Protein AF-A0A9D0BCY5-F1 (afdb_monomer_lite)

Structure (mmCIF, N/CA/C/O backbone):
data_AF-A0A9D0BCY5-F1
#
_entry.id   AF-A0A9D0BCY5-F1
#
loop_
_atom_site.group_PDB
_atom_site.id
_atom_site.type_symbol
_atom_site.label_atom_id
_atom_site.label_alt_id
_atom_site.label_comp_id
_atom_site.label_asym_id
_atom_site.label_entity_id
_atom_site.label_seq_id
_atom_site.pdbx_PDB_ins_code
_atom_site.Cartn_x
_atom_site.Cartn_y
_atom_site.Cartn_z
_atom_site.occupancy
_atom_site.B_iso_or_equiv
_atom_site.auth_seq_id
_atom_site.auth_comp_id
_atom_site.auth_asym_id
_atom_site.auth_atom_id
_atom_site.pdbx_PDB_model_num
ATOM 1 N N . ARG A 1 1 ? 33.412 2.352 -16.485 1.00 53.62 1 ARG A N 1
ATOM 2 C CA . ARG A 1 1 ? 31.934 2.326 -16.381 1.00 53.62 1 ARG A CA 1
ATOM 3 C C . ARG A 1 1 ? 31.424 1.709 -17.673 1.00 53.62 1 ARG A C 1
ATOM 5 O O . ARG A 1 1 ? 31.597 2.341 -18.705 1.00 53.62 1 ARG A O 1
ATOM 12 N N . GLY A 1 2 ? 30.966 0.457 -17.640 1.00 63.75 2 GLY A N 1
ATOM 13 C CA . GLY A 1 2 ? 30.444 -0.209 -18.836 1.00 63.75 2 GLY A CA 1
ATOM 14 C C . GLY A 1 2 ? 29.184 0.506 -19.318 1.00 63.75 2 GLY A C 1
ATOM 15 O O . GLY A 1 2 ? 28.371 0.925 -18.495 1.00 63.75 2 GLY A O 1
ATOM 16 N N . SER A 1 3 ? 29.053 0.709 -20.624 1.00 72.81 3 SER A N 1
ATOM 17 C CA . SER A 1 3 ? 27.775 1.078 -21.230 1.00 72.81 3 SER A CA 1
ATOM 18 C C . SER A 1 3 ? 27.054 -0.203 -21.638 1.00 72.81 3 SER A C 1
ATOM 20 O O . SER A 1 3 ? 27.690 -1.143 -22.107 1.00 72.81 3 SER A O 1
ATOM 22 N N . VAL A 1 4 ? 25.740 -0.253 -21.440 1.00 82.62 4 VAL A N 1
ATOM 23 C CA . VAL A 1 4 ? 24.881 -1.357 -21.885 1.00 82.62 4 VAL A CA 1
ATOM 24 C C . VAL A 1 4 ? 23.840 -0.789 -22.837 1.00 82.62 4 VAL A C 1
ATOM 26 O O . VAL A 1 4 ? 23.315 0.304 -22.606 1.00 82.62 4 VAL A O 1
ATOM 29 N N . ARG A 1 5 ? 23.582 -1.486 -23.942 1.00 86.00 5 ARG A N 1
ATOM 30 C CA . ARG A 1 5 ? 22.524 -1.129 -24.891 1.00 86.00 5 ARG A CA 1
ATOM 31 C C . ARG A 1 5 ? 21.381 -2.114 -24.705 1.00 86.00 5 ARG A C 1
ATOM 33 O O . ARG A 1 5 ? 21.620 -3.305 -24.595 1.00 86.00 5 ARG A O 1
ATOM 40 N N . LEU A 1 6 ? 20.153 -1.621 -24.658 1.00 87.62 6 LEU A N 1
ATOM 41 C CA . LEU A 1 6 ? 18.959 -2.456 -24.547 1.00 87.62 6 LEU A CA 1
ATOM 42 C C . LEU A 1 6 ? 18.256 -2.476 -25.900 1.00 87.62 6 LEU A C 1
ATOM 44 O O . LEU A 1 6 ? 18.187 -1.441 -26.572 1.00 87.62 6 LEU A O 1
ATOM 48 N N . THR A 1 7 ? 17.750 -3.637 -26.305 1.00 87.38 7 THR A N 1
ATOM 49 C CA . THR A 1 7 ? 16.872 -3.730 -27.475 1.00 87.38 7 THR A CA 1
ATOM 50 C C . THR A 1 7 ? 15.522 -3.069 -27.176 1.00 87.38 7 THR A C 1
ATOM 52 O O . THR A 1 7 ? 15.117 -2.911 -26.022 1.00 87.38 7 THR A O 1
ATOM 55 N N . GLN A 1 8 ? 14.792 -2.681 -28.224 1.00 79.81 8 GLN A N 1
ATOM 56 C CA . GLN A 1 8 ? 13.449 -2.118 -28.069 1.00 79.81 8 GLN A CA 1
ATOM 57 C C . GLN A 1 8 ? 12.492 -3.066 -27.307 1.00 79.81 8 GLN A C 1
ATOM 59 O O . GLN A 1 8 ? 11.806 -2.580 -26.406 1.00 79.81 8 GLN A O 1
ATOM 64 N N . PRO A 1 9 ? 12.465 -4.391 -27.577 1.00 80.50 9 PRO A N 1
ATOM 65 C CA . PRO A 1 9 ? 11.689 -5.342 -26.779 1.00 80.50 9 PRO A CA 1
ATOM 66 C C . PRO A 1 9 ? 12.075 -5.356 -25.295 1.00 80.50 9 PRO A C 1
ATOM 68 O O . PRO A 1 9 ? 11.191 -5.331 -24.442 1.00 80.50 9 PRO A O 1
ATOM 71 N N . ALA A 1 10 ? 13.373 -5.315 -24.973 1.00 84.94 10 ALA A N 1
ATOM 72 C CA . ALA A 1 10 ? 13.839 -5.267 -23.587 1.00 84.94 10 ALA A CA 1
ATOM 73 C C . ALA A 1 10 ? 13.369 -3.993 -22.862 1.00 84.94 10 ALA A C 1
ATOM 75 O O . ALA A 1 10 ? 12.930 -4.056 -21.717 1.00 84.94 10 ALA A O 1
ATOM 76 N N . ILE A 1 11 ? 13.404 -2.835 -23.531 1.00 84.31 11 ILE A N 1
ATOM 77 C CA . ILE A 1 11 ? 12.909 -1.570 -22.961 1.00 84.31 11 ILE A CA 1
ATOM 78 C C . ILE A 1 11 ? 11.403 -1.650 -22.690 1.00 84.31 11 ILE A C 1
ATOM 80 O O . ILE A 1 11 ? 10.956 -1.286 -21.603 1.00 84.31 11 ILE A O 1
ATOM 84 N N . LEU A 1 12 ? 10.622 -2.149 -23.654 1.00 82.00 12 LEU A N 1
ATOM 85 C CA . LEU A 1 12 ? 9.171 -2.291 -23.503 1.00 82.00 12 LEU A CA 1
ATOM 86 C C . LEU A 1 12 ? 8.805 -3.222 -22.346 1.00 82.00 12 LEU A C 1
ATOM 88 O O . LEU A 1 12 ? 7.858 -2.931 -21.613 1.00 82.00 12 LEU A O 1
ATOM 92 N N . ALA A 1 13 ? 9.569 -4.297 -22.161 1.00 81.88 13 ALA A N 1
ATOM 93 C CA . ALA A 1 13 ? 9.363 -5.230 -21.067 1.00 81.88 13 ALA A CA 1
ATOM 94 C C . ALA A 1 13 ? 9.603 -4.580 -19.691 1.00 81.88 13 ALA A C 1
ATOM 96 O O . ALA A 1 13 ? 8.813 -4.748 -18.760 1.00 81.88 13 ALA A O 1
ATOM 97 N N . LEU A 1 14 ? 10.646 -3.751 -19.581 1.00 84.12 14 LEU A N 1
ATOM 98 C CA . LEU A 1 14 ? 10.958 -2.996 -18.363 1.00 84.12 14 LEU A CA 1
ATOM 99 C C . LEU A 1 14 ? 9.937 -1.889 -18.053 1.00 84.12 14 LEU A C 1
ATOM 101 O O . LEU A 1 14 ? 9.708 -1.588 -16.881 1.00 84.12 14 LEU A O 1
ATOM 105 N N . CYS A 1 15 ? 9.320 -1.286 -19.074 1.00 81.38 15 CYS A N 1
ATOM 106 C CA . CYS A 1 15 ? 8.259 -0.289 -18.897 1.00 81.38 15 CYS A CA 1
ATOM 107 C C . CYS A 1 15 ? 6.939 -0.892 -18.395 1.00 81.38 15 CYS A C 1
ATOM 109 O O . CYS A 1 15 ? 6.170 -0.188 -17.751 1.00 81.38 15 CYS A O 1
ATOM 111 N N . GLN A 1 16 ? 6.671 -2.166 -18.688 1.00 77.62 16 GLN A N 1
ATOM 112 C CA . GLN A 1 16 ? 5.443 -2.853 -18.268 1.00 77.62 16 GLN A CA 1
ATOM 113 C C . GLN A 1 16 ? 5.535 -3.451 -16.860 1.00 77.62 16 GLN A C 1
ATOM 115 O O . GLN A 1 16 ? 4.515 -3.775 -16.256 1.00 77.62 16 GLN A O 1
ATOM 120 N N . TYR A 1 17 ? 6.744 -3.604 -16.319 1.00 77.12 17 TYR A N 1
ATOM 121 C CA . TYR A 1 17 ? 6.926 -4.137 -14.977 1.00 77.12 17 TYR A CA 1
ATOM 122 C C . TYR A 1 17 ? 6.543 -3.099 -13.914 1.00 77.12 17 TYR A C 1
ATOM 124 O O . TYR A 1 17 ? 7.091 -1.998 -13.868 1.00 77.12 17 TYR A O 1
ATOM 132 N N . ASN A 1 18 ? 5.622 -3.464 -13.020 1.00 66.31 18 ASN A N 1
ATOM 133 C CA . ASN A 1 18 ? 5.175 -2.591 -11.939 1.00 66.31 18 ASN A CA 1
ATOM 134 C C . ASN A 1 18 ? 6.200 -2.593 -10.792 1.00 66.31 18 ASN A C 1
ATOM 136 O O . ASN A 1 18 ? 6.084 -3.390 -9.865 1.00 66.31 18 ASN A O 1
ATOM 140 N N . TRP A 1 19 ? 7.215 -1.727 -10.880 1.00 76.75 19 TRP A N 1
ATOM 141 C CA . TRP A 1 19 ? 8.364 -1.624 -9.966 1.00 76.75 19 TRP A CA 1
ATOM 142 C C . TRP A 1 19 ? 7.964 -1.432 -8.486 1.00 76.75 19 TRP A C 1
ATOM 144 O O . TRP A 1 19 ? 7.723 -0.298 -8.066 1.00 76.75 19 TRP A O 1
ATOM 154 N N . PRO A 1 20 ? 7.960 -2.487 -7.645 1.00 71.44 20 PRO A N 1
ATOM 155 C CA . PRO A 1 20 ? 7.485 -2.380 -6.263 1.00 71.44 20 PRO A CA 1
ATOM 156 C C . PRO A 1 20 ? 8.455 -1.594 -5.361 1.00 71.44 20 PRO A C 1
ATOM 158 O O . PRO A 1 20 ? 8.035 -1.003 -4.367 1.00 71.44 20 PRO A O 1
ATOM 161 N N . GLY A 1 21 ? 9.748 -1.554 -5.710 1.00 66.56 21 GLY A N 1
ATOM 162 C CA . GLY A 1 21 ? 10.806 -0.848 -4.976 1.00 66.56 21 GLY A CA 1
ATOM 163 C C . GLY A 1 21 ? 11.305 0.454 -5.611 1.00 66.56 21 GLY A C 1
ATOM 164 O O . GLY A 1 21 ? 12.403 0.910 -5.269 1.00 66.56 21 GLY A O 1
ATOM 165 N N . ASN A 1 22 ? 10.522 1.080 -6.499 1.00 79.19 22 ASN A N 1
ATOM 166 C CA . ASN A 1 22 ? 10.859 2.339 -7.185 1.00 79.19 22 ASN A CA 1
ATOM 167 C C . ASN A 1 22 ? 12.147 2.259 -8.050 1.00 79.19 22 ASN A C 1
ATOM 169 O O . ASN A 1 22 ? 12.673 1.188 -8.352 1.00 79.19 22 ASN A O 1
ATOM 173 N N . VAL A 1 23 ? 12.703 3.426 -8.415 1.00 78.94 23 VAL A N 1
ATOM 174 C CA . VAL A 1 23 ? 13.916 3.616 -9.247 1.00 78.94 23 VAL A CA 1
ATOM 175 C C . VAL A 1 23 ? 15.148 2.853 -8.729 1.00 78.94 23 VAL A C 1
ATOM 177 O O . VAL A 1 23 ? 16.066 2.570 -9.498 1.00 78.94 23 VAL A O 1
ATOM 180 N N . ARG A 1 24 ? 15.186 2.472 -7.443 1.00 83.94 24 ARG A N 1
ATOM 181 C CA . ARG A 1 24 ? 16.299 1.695 -6.871 1.00 83.94 24 ARG A CA 1
ATOM 182 C C . ARG A 1 24 ? 16.388 0.291 -7.465 1.00 83.94 24 ARG A C 1
ATOM 184 O O . ARG A 1 24 ? 17.493 -0.189 -7.700 1.00 83.94 24 ARG A O 1
ATOM 191 N N . GLU A 1 25 ? 15.255 -0.358 -7.725 1.00 84.12 25 GLU A N 1
ATOM 192 C CA . GLU A 1 25 ? 15.247 -1.680 -8.360 1.00 84.12 25 GLU A CA 1
ATOM 193 C C . GLU A 1 25 ? 15.692 -1.612 -9.821 1.00 84.12 25 GLU A C 1
ATOM 195 O O . GLU A 1 25 ? 16.505 -2.435 -10.246 1.00 84.12 25 GLU A O 1
ATOM 200 N N . LEU A 1 26 ? 15.240 -0.590 -10.555 1.00 85.12 26 LEU A N 1
ATOM 201 C CA . LEU A 1 26 ? 15.690 -0.336 -11.923 1.00 85.12 26 LEU A CA 1
ATOM 202 C C . LEU A 1 26 ? 17.202 -0.075 -11.967 1.00 85.12 26 LEU A C 1
ATOM 204 O O . LEU A 1 26 ? 17.903 -0.659 -12.790 1.00 85.12 26 LEU A O 1
ATOM 208 N N . ALA A 1 27 ? 17.724 0.750 -11.054 1.00 85.50 27 ALA A N 1
ATOM 209 C CA . ALA A 1 27 ? 19.154 1.036 -10.965 1.00 85.50 27 ALA A CA 1
ATOM 210 C C . ALA A 1 27 ? 19.977 -0.233 -10.693 1.00 85.50 27 ALA A C 1
ATOM 212 O O . ALA A 1 27 ? 20.948 -0.490 -11.403 1.00 85.50 27 ALA A O 1
ATOM 213 N N . ASN A 1 28 ? 19.550 -1.058 -9.730 1.00 87.88 28 ASN A N 1
ATOM 214 C CA . ASN A 1 28 ? 20.211 -2.328 -9.417 1.00 87.88 28 ASN A CA 1
ATOM 215 C C . ASN A 1 28 ? 20.207 -3.290 -10.616 1.00 87.88 28 ASN A C 1
ATOM 217 O O . ASN A 1 28 ? 21.182 -4.011 -10.841 1.00 87.88 28 ASN A O 1
ATOM 221 N N . LEU A 1 29 ? 19.112 -3.319 -11.383 1.00 87.31 29 LEU A N 1
ATOM 222 C CA . LEU A 1 29 ? 19.022 -4.133 -12.590 1.00 87.31 29 LEU A CA 1
ATOM 223 C C . LEU A 1 29 ? 19.984 -3.630 -13.671 1.00 87.31 29 LEU A C 1
ATOM 225 O O . LEU A 1 29 ? 20.770 -4.420 -14.186 1.00 87.31 29 LEU A O 1
ATOM 229 N N . VAL A 1 30 ? 19.957 -2.333 -13.988 1.00 86.56 30 VAL A N 1
ATOM 230 C CA . VAL A 1 30 ? 20.826 -1.735 -15.015 1.00 86.56 30 VAL A CA 1
ATOM 231 C C . VAL A 1 30 ? 22.303 -1.885 -14.646 1.00 86.56 30 VAL A C 1
ATOM 233 O O . VAL A 1 30 ? 23.115 -2.211 -15.509 1.00 86.56 30 VAL A O 1
ATOM 236 N N . GLU A 1 31 ? 22.660 -1.716 -13.371 1.00 86.81 31 GLU A N 1
ATOM 237 C CA . GLU A 1 31 ? 24.024 -1.939 -12.885 1.00 86.81 31 GLU A CA 1
ATOM 238 C C . GLU A 1 31 ? 24.462 -3.392 -13.095 1.00 86.81 31 GLU A C 1
ATOM 240 O O . GLU A 1 31 ? 25.538 -3.647 -13.638 1.00 86.81 31 GLU A O 1
ATOM 245 N N . ARG A 1 32 ? 23.599 -4.354 -12.751 1.00 86.44 32 ARG A N 1
ATOM 246 C CA . ARG A 1 32 ? 23.872 -5.774 -12.985 1.00 86.44 32 ARG A CA 1
ATOM 247 C C . ARG A 1 32 ? 24.020 -6.090 -14.473 1.00 86.44 32 ARG A C 1
ATOM 249 O O . ARG A 1 32 ? 24.939 -6.818 -14.836 1.00 86.44 32 ARG A O 1
ATOM 256 N N . LEU A 1 33 ? 23.164 -5.537 -15.330 1.00 86.62 33 LEU A N 1
ATOM 257 C CA . LEU A 1 33 ? 23.256 -5.728 -16.781 1.00 86.62 33 LEU A CA 1
ATOM 258 C C . LEU A 1 33 ? 24.549 -5.134 -17.351 1.00 86.62 33 LEU A C 1
ATOM 260 O O . LEU A 1 33 ? 25.191 -5.770 -18.179 1.00 86.62 33 LEU A O 1
ATOM 264 N N . ALA A 1 34 ? 24.984 -3.970 -16.863 1.00 84.69 34 ALA A N 1
ATOM 265 C CA . ALA A 1 34 ? 26.249 -3.358 -17.270 1.00 84.69 34 ALA A CA 1
ATOM 266 C C . ALA A 1 34 ? 27.490 -4.151 -16.815 1.00 84.69 34 ALA A C 1
ATOM 268 O O . ALA A 1 34 ? 28.545 -4.034 -17.442 1.00 84.69 34 ALA A O 1
ATOM 269 N N . ILE A 1 35 ? 27.376 -4.941 -15.740 1.00 85.06 35 ILE A N 1
ATOM 270 C CA . ILE A 1 35 ? 28.422 -5.867 -15.277 1.00 85.06 35 ILE A CA 1
ATOM 271 C C . ILE A 1 35 ? 28.427 -7.154 -16.112 1.00 85.06 35 ILE A C 1
ATOM 273 O O . ILE A 1 35 ? 29.498 -7.614 -16.500 1.00 85.06 35 ILE A O 1
ATOM 277 N N . LEU A 1 36 ? 27.252 -7.736 -16.375 1.00 81.88 36 LEU A N 1
ATOM 278 C CA . LEU A 1 36 ? 27.115 -9.013 -17.088 1.00 81.88 36 LEU A CA 1
ATOM 279 C C . LEU A 1 36 ? 27.382 -8.887 -18.593 1.00 81.88 36 LEU A C 1
ATOM 281 O O . LEU A 1 36 ? 27.990 -9.776 -19.182 1.00 81.88 36 LEU A O 1
ATOM 285 N N . TYR A 1 37 ? 26.968 -7.772 -19.194 1.00 83.19 37 TYR A N 1
ATOM 286 C CA . TYR A 1 37 ? 27.075 -7.510 -20.629 1.00 83.19 37 TYR A CA 1
ATOM 287 C C . TYR A 1 37 ? 27.841 -6.204 -20.881 1.00 83.19 37 TYR A C 1
ATOM 289 O O . TYR A 1 37 ? 27.264 -5.212 -21.342 1.00 83.19 37 TYR A O 1
ATOM 297 N N . PRO A 1 38 ? 29.150 -6.157 -20.570 1.00 76.56 38 PRO A N 1
ATOM 298 C CA . PRO A 1 38 ? 29.947 -4.957 -20.779 1.00 76.56 38 PRO A CA 1
ATOM 299 C C . PRO A 1 38 ? 29.990 -4.623 -22.275 1.00 76.56 38 PRO A C 1
ATOM 301 O O . PRO A 1 38 ? 30.488 -5.410 -23.076 1.00 76.56 38 PRO A O 1
ATOM 304 N N . PHE A 1 39 ? 29.467 -3.452 -22.652 1.00 75.31 39 PHE A N 1
ATOM 305 C CA . PHE A 1 39 ? 29.350 -2.995 -24.047 1.00 75.31 39 PHE A CA 1
ATOM 306 C C . PHE A 1 39 ? 28.441 -3.865 -24.935 1.00 75.31 39 PHE A C 1
ATOM 308 O O . PHE A 1 39 ? 28.448 -3.710 -26.157 1.00 75.31 39 PHE A O 1
ATOM 315 N N . GLY A 1 40 ? 27.646 -4.750 -24.327 1.00 81.75 40 GLY A N 1
ATOM 316 C CA . GLY A 1 40 ? 26.731 -5.652 -25.017 1.00 81.75 40 GLY A CA 1
ATOM 317 C C . GLY A 1 40 ? 25.370 -5.027 -25.316 1.00 81.75 40 GLY A C 1
ATOM 318 O O . GLY A 1 40 ? 24.970 -4.017 -24.723 1.00 81.75 40 GLY A O 1
ATOM 319 N N . VAL A 1 41 ? 24.661 -5.658 -26.251 1.00 84.44 41 VAL A N 1
ATOM 320 C CA . VAL A 1 41 ? 23.234 -5.432 -26.480 1.00 84.44 41 VAL A CA 1
ATOM 321 C C . VAL A 1 41 ? 22.477 -6.513 -25.713 1.00 84.44 41 VAL A C 1
ATOM 323 O O . VAL A 1 41 ? 22.706 -7.689 -25.962 1.00 84.44 41 VAL A O 1
ATOM 326 N N . VAL A 1 42 ? 21.630 -6.105 -24.772 1.00 85.88 42 VAL A N 1
ATOM 327 C CA . VAL A 1 42 ? 20.801 -6.980 -23.933 1.00 85.88 42 VAL A CA 1
ATOM 328 C C . VAL A 1 42 ? 19.407 -7.041 -24.540 1.00 85.88 42 VAL A C 1
ATOM 330 O O . VAL A 1 42 ? 18.760 -5.996 -24.699 1.00 85.88 42 VAL A O 1
ATOM 333 N N . ASP A 1 43 ? 18.965 -8.248 -24.883 1.00 84.75 43 ASP A N 1
ATOM 334 C CA . ASP A 1 43 ? 17.618 -8.505 -25.384 1.00 84.75 43 ASP A CA 1
ATOM 335 C C . ASP A 1 43 ? 16.663 -8.931 -24.259 1.00 84.75 43 ASP A C 1
ATOM 337 O O . ASP A 1 43 ? 17.071 -9.143 -23.116 1.00 84.75 43 ASP A O 1
ATOM 341 N N . VAL A 1 44 ? 15.368 -9.049 -24.560 1.00 81.31 44 VAL A N 1
ATOM 342 C CA . VAL A 1 44 ? 14.352 -9.439 -23.570 1.00 81.31 44 VAL A CA 1
ATOM 343 C C . VAL A 1 44 ? 14.679 -10.786 -22.912 1.00 81.31 44 VAL A C 1
ATOM 345 O O . VAL A 1 44 ? 14.493 -10.933 -21.710 1.00 81.31 44 VAL A O 1
ATOM 348 N N . ASN A 1 45 ? 15.262 -11.725 -23.661 1.00 81.94 45 ASN A N 1
ATOM 349 C CA . ASN A 1 45 ? 15.641 -13.053 -23.167 1.00 81.94 45 ASN A CA 1
ATOM 350 C C . ASN A 1 45 ? 16.811 -13.022 -22.167 1.00 81.94 45 ASN A C 1
ATOM 352 O O . ASN A 1 45 ? 16.959 -13.939 -21.361 1.00 81.94 45 ASN A O 1
ATOM 356 N N . ASP A 1 46 ? 17.627 -11.966 -22.198 1.00 82.69 46 ASP A N 1
ATOM 357 C CA . ASP A 1 46 ? 18.774 -11.788 -21.302 1.00 82.69 46 ASP A CA 1
ATOM 358 C C . ASP A 1 46 ? 18.373 -11.137 -19.968 1.00 82.69 46 ASP A C 1
ATOM 360 O O . ASP A 1 46 ? 19.162 -11.092 -19.015 1.00 82.69 46 ASP A O 1
ATOM 364 N N . LEU A 1 47 ? 17.149 -10.605 -19.890 1.00 83.38 47 LEU A N 1
ATOM 365 C CA . LEU A 1 47 ? 16.585 -10.089 -18.654 1.00 83.38 47 LEU A CA 1
ATOM 366 C C . LEU A 1 47 ? 16.223 -11.258 -17.725 1.00 83.38 47 LEU A C 1
ATOM 368 O O . LEU A 1 47 ? 15.801 -12.310 -18.189 1.00 83.38 47 LEU A O 1
ATOM 372 N N . PRO A 1 48 ? 16.336 -11.101 -16.396 1.00 79.69 48 PRO A N 1
ATOM 373 C CA . PRO A 1 48 ? 15.817 -12.095 -15.458 1.00 79.69 48 PRO A CA 1
ATOM 374 C C . PRO A 1 48 ? 14.331 -12.398 -15.712 1.00 79.69 48 PRO A C 1
ATOM 376 O O . PRO A 1 48 ? 13.578 -11.458 -15.941 1.00 79.69 48 PRO A O 1
ATOM 379 N N . GLU A 1 49 ? 13.902 -13.658 -15.565 1.00 72.56 49 GLU A N 1
ATOM 380 C CA . GLU A 1 49 ? 12.535 -14.143 -15.879 1.00 72.56 49 GLU A CA 1
ATOM 381 C C . GLU A 1 49 ? 11.406 -13.245 -15.355 1.00 72.56 49 GLU A C 1
ATOM 383 O O . GLU A 1 49 ? 10.441 -12.980 -16.055 1.00 72.56 49 GLU A O 1
ATOM 388 N N . LYS A 1 50 ? 11.558 -12.681 -14.151 1.00 73.88 50 LYS A N 1
ATOM 389 C CA . LYS A 1 50 ? 10.579 -11.746 -13.568 1.00 73.88 50 LYS A CA 1
ATOM 390 C C . LYS A 1 50 ? 10.322 -10.471 -14.389 1.00 73.88 50 LYS A C 1
ATOM 392 O O . LYS A 1 50 ? 9.334 -9.792 -14.140 1.00 73.88 50 LYS A O 1
ATOM 397 N N . PHE A 1 51 ? 11.220 -10.125 -15.307 1.00 74.12 51 PHE A N 1
ATOM 398 C CA . PHE A 1 51 ? 11.130 -8.965 -16.197 1.00 74.12 51 PHE A CA 1
ATOM 399 C C . PHE A 1 51 ? 10.875 -9.358 -17.656 1.00 74.12 51 PHE A C 1
ATOM 401 O O . PHE A 1 51 ? 10.718 -8.473 -18.494 1.00 74.12 51 PHE A O 1
ATOM 408 N N . GLN A 1 52 ? 10.853 -10.655 -17.970 1.00 73.88 52 GLN A N 1
ATOM 409 C CA . GLN A 1 52 ? 10.460 -11.159 -19.279 1.00 73.88 52 GLN A CA 1
ATOM 410 C C . GLN A 1 52 ? 8.932 -11.106 -19.322 1.00 73.88 52 GLN A C 1
ATOM 412 O O . GLN A 1 52 ? 8.251 -11.972 -18.779 1.00 73.88 52 GLN A O 1
ATOM 417 N N . SER A 1 53 ? 8.370 -10.023 -19.857 1.00 59.56 53 SER A N 1
ATOM 418 C CA . SER A 1 53 ? 6.920 -9.936 -20.041 1.00 59.56 53 SER A CA 1
ATOM 419 C C . SER A 1 53 ? 6.520 -10.942 -21.111 1.00 59.56 53 SER A C 1
ATOM 421 O O . SER A 1 53 ? 7.004 -10.873 -22.240 1.00 59.56 53 SER A O 1
ATOM 423 N N . ASP A 1 54 ? 5.633 -11.863 -20.760 1.00 50.88 54 ASP A N 1
ATOM 424 C CA . ASP A 1 54 ? 5.064 -12.823 -21.696 1.00 50.88 54 ASP A CA 1
ATOM 425 C C . ASP A 1 54 ? 3.993 -12.114 -22.535 1.00 50.88 54 ASP A C 1
ATOM 427 O O . ASP A 1 54 ? 2.812 -12.105 -22.189 1.00 50.88 54 ASP A O 1
ATOM 431 N N . VAL A 1 55 ? 4.407 -11.404 -23.590 1.00 47.03 55 VAL A N 1
ATOM 432 C CA . VAL A 1 55 ? 3.463 -10.810 -24.546 1.00 47.03 55 VAL A CA 1
ATOM 433 C C . VAL A 1 55 ? 3.930 -11.075 -25.980 1.00 47.03 55 VAL A C 1
ATOM 435 O O . VAL A 1 55 ? 5.002 -10.606 -26.376 1.00 47.03 55 VAL A O 1
ATOM 438 N N . PRO A 1 56 ? 3.127 -11.787 -26.791 1.00 38.47 56 PRO A N 1
ATOM 439 C CA . PRO A 1 56 ? 3.357 -11.941 -28.220 1.00 38.47 56 PRO A CA 1
ATOM 440 C C . PRO A 1 56 ? 3.408 -10.571 -28.903 1.00 38.47 56 PRO A C 1
ATOM 442 O O . PRO A 1 56 ? 2.500 -9.750 -28.772 1.00 38.47 56 PRO A O 1
ATOM 445 N N . ILE A 1 57 ? 4.469 -10.330 -29.669 1.00 46.09 57 ILE A N 1
ATOM 446 C CA . ILE A 1 57 ? 4.593 -9.176 -30.562 1.00 46.09 57 ILE A CA 1
ATOM 447 C C . ILE A 1 57 ? 3.542 -9.344 -31.665 1.00 46.09 57 ILE A C 1
ATOM 449 O O . ILE A 1 57 ? 3.797 -10.019 -32.661 1.00 46.09 57 ILE A O 1
ATOM 453 N N . GLY A 1 58 ? 2.345 -8.786 -31.489 1.00 43.12 58 GLY A N 1
ATOM 454 C CA . GLY A 1 58 ? 1.310 -8.991 -32.497 1.00 43.12 58 GLY A CA 1
ATOM 455 C C . GLY A 1 58 ? -0.087 -8.515 -32.155 1.00 43.12 58 GLY A C 1
ATOM 456 O O . GLY A 1 58 ? -1.013 -9.237 -32.459 1.00 43.12 58 GLY A O 1
ATOM 457 N N . GLU A 1 59 ? -0.258 -7.333 -31.569 1.00 35.94 59 GLU A N 1
ATOM 458 C CA . GLU A 1 59 ? -1.522 -6.588 -31.643 1.00 35.94 59 GLU A CA 1
ATOM 459 C C . GLU A 1 59 ? -1.246 -5.154 -31.187 1.00 35.94 59 GLU A C 1
ATOM 461 O O . GLU A 1 59 ? -1.249 -4.828 -30.004 1.00 35.94 59 GLU A O 1
ATOM 466 N N . THR A 1 60 ? -0.957 -4.263 -32.137 1.00 38.88 60 THR A N 1
ATOM 467 C CA . THR A 1 60 ? -1.299 -2.863 -31.906 1.00 38.88 60 THR A CA 1
ATOM 468 C C . THR A 1 60 ? -2.826 -2.822 -31.896 1.00 38.88 60 THR A C 1
ATOM 470 O O . THR A 1 60 ? -3.433 -3.152 -32.919 1.00 38.88 60 THR A O 1
ATOM 473 N N . PRO A 1 61 ? -3.494 -2.440 -30.791 1.00 40.03 61 PRO A N 1
ATOM 474 C CA . PRO A 1 61 ? -4.884 -2.069 -30.910 1.00 40.03 61 PRO A CA 1
ATOM 475 C C . PRO A 1 61 ? -4.869 -0.845 -31.816 1.00 40.03 61 PRO A C 1
ATOM 477 O O . PRO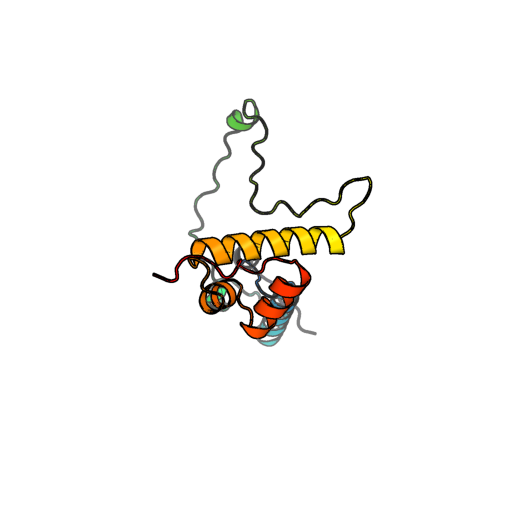 A 1 61 ? -4.396 0.227 -31.431 1.00 40.03 61 PRO A O 1
ATOM 480 N N . ARG A 1 62 ? -5.315 -1.021 -33.063 1.00 42.31 62 ARG A N 1
ATOM 481 C CA . ARG A 1 62 ? -5.752 0.092 -33.894 1.00 42.31 62 ARG A CA 1
ATOM 482 C C . ARG A 1 62 ? -6.827 0.791 -33.073 1.00 42.31 62 ARG A C 1
ATOM 484 O O . ARG A 1 62 ? -7.973 0.356 -33.067 1.00 42.31 62 ARG A O 1
ATOM 491 N N . PHE A 1 63 ? -6.443 1.840 -32.353 1.00 38.22 63 PHE A N 1
ATOM 492 C CA . PHE A 1 63 ? -7.378 2.853 -31.904 1.00 38.22 63 PHE A CA 1
ATOM 493 C C . PHE A 1 63 ? -7.959 3.434 -33.188 1.00 38.22 63 PHE A C 1
ATOM 495 O O . PHE A 1 63 ? -7.356 4.291 -33.827 1.00 38.22 63 PHE A O 1
ATOM 502 N N . SER A 1 64 ? -9.073 2.859 -33.639 1.00 44.19 64 SER A N 1
ATOM 503 C CA . SER A 1 64 ? -9.869 3.421 -34.712 1.00 44.19 64 SER A CA 1
ATOM 504 C C . SER A 1 64 ? -10.245 4.827 -34.270 1.00 44.19 64 SER A C 1
ATOM 506 O O . SER A 1 64 ? -10.914 5.020 -33.253 1.00 44.19 64 SER A O 1
ATOM 508 N N . GLU A 1 65 ? -9.759 5.787 -35.043 1.00 43.53 65 GLU A N 1
ATOM 509 C CA . GLU A 1 65 ? -9.872 7.238 -34.892 1.00 43.53 65 GLU A CA 1
ATOM 510 C C . GLU A 1 65 ? -11.320 7.714 -34.626 1.00 43.53 65 GLU A C 1
ATOM 512 O O . GLU A 1 65 ? -11.546 8.783 -34.069 1.00 43.53 65 GLU A O 1
ATOM 517 N N . GLU A 1 66 ? -12.309 6.865 -34.916 1.00 42.16 66 GLU A N 1
ATOM 518 C CA . GLU A 1 66 ? -13.743 7.071 -34.694 1.00 42.16 66 GLU A CA 1
ATOM 519 C C . GLU A 1 66 ? -14.191 7.089 -33.217 1.00 42.16 66 GLU A C 1
ATOM 521 O O . GLU A 1 66 ? -15.193 7.732 -32.904 1.00 42.16 66 GLU A O 1
ATOM 526 N N . LEU A 1 67 ? -13.471 6.463 -32.274 1.00 48.03 67 LEU A N 1
ATOM 527 C CA . LEU A 1 67 ? -13.877 6.456 -30.850 1.00 48.03 67 LEU A CA 1
ATOM 528 C C . LEU A 1 67 ? -13.556 7.766 -30.104 1.00 48.03 67 LEU A C 1
ATOM 530 O O . LEU A 1 67 ? -14.135 8.031 -29.045 1.00 48.03 67 LEU A O 1
ATOM 534 N N . LEU A 1 68 ? -12.669 8.599 -30.659 1.00 51.50 68 LEU A N 1
ATOM 535 C CA . LEU A 1 68 ? -12.248 9.878 -30.070 1.00 51.50 68 LEU A CA 1
ATOM 536 C C . LEU A 1 68 ? -13.293 10.990 -30.244 1.00 51.50 68 LEU A C 1
ATOM 538 O O . LEU A 1 68 ? -13.249 11.983 -29.523 1.00 51.50 68 LEU A O 1
ATOM 542 N N . ALA A 1 69 ? -14.239 10.829 -31.172 1.00 46.22 69 ALA A N 1
ATOM 543 C CA . ALA A 1 69 ? -15.203 11.876 -31.497 1.00 46.22 69 ALA A CA 1
ATOM 544 C C . ALA A 1 69 ? -16.413 11.924 -30.548 1.00 46.22 69 ALA A C 1
ATOM 546 O O . ALA A 1 69 ? -17.033 12.976 -30.428 1.00 46.22 69 ALA A O 1
ATOM 547 N N . ASN A 1 70 ? -16.750 10.819 -29.868 1.00 49.19 70 ASN A N 1
ATOM 548 C CA . ASN A 1 70 ? -18.043 10.696 -29.177 1.00 49.19 70 ASN A CA 1
ATOM 549 C C . ASN A 1 70 ? -18.002 10.130 -27.751 1.00 49.19 70 ASN A C 1
ATOM 551 O O . ASN A 1 70 ? -19.052 9.841 -27.179 1.00 49.19 70 ASN A O 1
ATOM 555 N N . SER A 1 71 ? -16.825 10.027 -27.140 1.00 43.78 71 SER A N 1
ATOM 556 C CA . SER A 1 71 ? -16.709 9.638 -25.734 1.00 43.78 71 SER A CA 1
ATOM 557 C C . SER A 1 71 ? -16.182 10.825 -24.944 1.00 43.78 71 SER A C 1
ATOM 559 O O . SER A 1 71 ? -15.056 11.270 -25.160 1.00 43.78 71 SER A O 1
ATOM 561 N N . GLN A 1 72 ? -16.987 11.331 -24.004 1.00 42.47 72 GLN A N 1
ATOM 562 C CA . GLN A 1 72 ? -16.462 12.101 -22.876 1.00 42.47 72 GLN A CA 1
ATOM 563 C C . GLN A 1 72 ? -15.216 11.374 -22.356 1.00 42.47 72 GLN A C 1
ATOM 565 O O . GLN A 1 72 ? -15.254 10.142 -22.300 1.00 42.47 72 GLN A O 1
ATOM 570 N N . PRO A 1 73 ? -14.123 12.074 -22.015 1.00 40.19 73 PRO A N 1
ATOM 571 C CA . PRO A 1 73 ? -12.903 11.418 -21.580 1.00 40.19 73 PRO A CA 1
ATOM 572 C C . PRO A 1 73 ? -13.192 10.659 -20.284 1.00 40.19 73 PRO A C 1
ATOM 574 O O . PRO A 1 73 ? -13.120 11.200 -19.182 1.00 40.19 73 PRO A O 1
ATOM 577 N N . MET A 1 74 ? -13.534 9.380 -20.423 1.00 45.00 74 MET A N 1
ATOM 578 C CA . MET A 1 74 ? -13.477 8.403 -19.359 1.00 45.00 74 MET A CA 1
ATOM 579 C C . MET A 1 74 ? -11.992 8.114 -19.194 1.00 45.00 74 MET A C 1
ATOM 581 O O . MET A 1 74 ? -11.426 7.193 -19.776 1.00 45.00 74 MET A O 1
ATOM 585 N N . GLN A 1 75 ? -11.333 9.036 -18.496 1.00 37.09 75 GLN A N 1
ATOM 586 C CA . GLN A 1 75 ? -9.934 8.927 -18.153 1.00 37.09 75 GLN A CA 1
ATOM 587 C C . GLN A 1 75 ? -9.806 7.682 -17.276 1.00 37.09 75 GLN A C 1
ATOM 589 O O . GLN A 1 75 ? -10.358 7.632 -16.178 1.00 37.09 75 GLN A O 1
ATOM 594 N N . TYR A 1 76 ? -9.119 6.671 -17.796 1.00 40.72 76 TYR A N 1
ATOM 595 C CA . TYR A 1 76 ? -8.742 5.464 -17.079 1.00 40.72 76 TYR A CA 1
ATOM 596 C C . TYR A 1 76 ? -8.098 5.847 -15.740 1.00 40.72 76 TYR A C 1
ATOM 598 O O . TYR A 1 76 ? -6.949 6.284 -15.680 1.00 40.72 76 TYR A O 1
ATOM 606 N N . ALA A 1 77 ? -8.865 5.721 -14.659 1.00 43.72 77 ALA A N 1
ATOM 607 C CA . ALA A 1 77 ? -8.387 5.867 -13.296 1.00 43.72 77 ALA A CA 1
ATOM 608 C C . ALA A 1 77 ? -7.673 4.572 -12.901 1.00 43.72 77 ALA A C 1
ATOM 610 O O . ALA A 1 77 ? -8.238 3.734 -12.205 1.00 43.72 77 ALA A O 1
ATOM 611 N N . LEU A 1 78 ? -6.455 4.386 -13.405 1.00 42.41 78 LEU A N 1
ATOM 612 C CA . LEU A 1 78 ? -5.554 3.352 -12.895 1.00 42.41 78 LEU A CA 1
ATOM 613 C C . LEU A 1 78 ? -4.377 3.933 -12.104 1.00 42.41 78 LEU A C 1
ATOM 615 O O . LEU A 1 78 ? -3.872 3.235 -11.244 1.00 42.41 78 LEU A O 1
ATOM 619 N N . ASP A 1 79 ? -4.071 5.228 -12.241 1.00 45.00 79 ASP A N 1
ATOM 620 C CA . ASP A 1 79 ? -3.076 5.930 -11.412 1.00 45.00 79 ASP A CA 1
ATOM 621 C C . ASP A 1 79 ? -3.440 7.415 -11.251 1.00 45.00 79 ASP A C 1
ATOM 623 O O . ASP A 1 79 ? -2.728 8.324 -11.681 1.00 45.00 79 ASP A O 1
ATOM 627 N N . ALA A 1 80 ? -4.606 7.703 -10.666 1.00 54.75 80 ALA A N 1
ATOM 628 C CA . ALA A 1 80 ? -4.906 9.070 -10.256 1.00 54.75 80 ALA A CA 1
ATOM 629 C C . ALA A 1 80 ? -4.057 9.400 -9.022 1.00 54.75 80 ALA A C 1
ATOM 631 O O . ALA A 1 80 ? -4.483 9.161 -7.892 1.00 54.75 80 ALA A O 1
ATOM 632 N N . GLU A 1 81 ? -2.852 9.935 -9.238 1.00 65.31 81 GLU A N 1
ATOM 633 C CA . GLU A 1 81 ? -2.082 10.536 -8.152 1.00 65.31 81 GLU A CA 1
ATOM 634 C C . GLU A 1 81 ? -2.994 11.493 -7.364 1.00 65.31 81 GLU A C 1
ATOM 636 O O . GLU A 1 81 ? -3.704 12.308 -7.975 1.00 65.31 81 GLU A O 1
ATOM 641 N N . PRO A 1 82 ? -3.015 11.404 -6.021 1.00 71.31 82 PRO A N 1
ATOM 642 C CA . PRO A 1 82 ? -3.832 12.286 -5.207 1.00 71.31 82 PRO A CA 1
ATOM 643 C C . PRO A 1 82 ? -3.403 13.732 -5.470 1.00 71.31 82 PRO A C 1
ATOM 645 O O . PRO A 1 82 ? -2.281 14.137 -5.170 1.00 71.31 82 PRO A O 1
ATOM 648 N N . ARG A 1 83 ? -4.299 14.520 -6.070 1.00 75.00 83 ARG A N 1
ATOM 649 C CA . ARG A 1 83 ? -4.020 15.918 -6.403 1.00 75.00 83 ARG A CA 1
ATOM 650 C C . ARG A 1 83 ? -4.237 16.796 -5.180 1.00 75.00 83 ARG A C 1
ATOM 652 O O . ARG A 1 83 ? -5.303 16.765 -4.569 1.00 75.00 83 ARG A O 1
ATOM 659 N N . LEU A 1 84 ? -3.237 17.614 -4.862 1.00 81.62 84 LEU A N 1
ATOM 660 C CA . LEU A 1 84 ? -3.335 18.621 -3.810 1.00 81.62 84 LEU A CA 1
ATOM 661 C C . LEU A 1 84 ? -4.348 19.713 -4.228 1.00 81.62 84 LEU A C 1
ATOM 663 O O . LEU A 1 84 ? -4.217 20.251 -5.334 1.00 81.62 84 LEU A O 1
ATOM 667 N N . PRO A 1 85 ? -5.340 20.073 -3.390 1.00 83.88 85 PRO A N 1
ATOM 668 C CA . PRO A 1 85 ? -6.205 21.224 -3.641 1.00 83.88 85 PRO A CA 1
ATOM 669 C C . PRO A 1 85 ? -5.402 22.526 -3.734 1.00 83.88 85 PRO A C 1
ATOM 671 O O . PRO A 1 85 ? -4.360 22.668 -3.094 1.00 83.88 85 PRO A O 1
ATOM 674 N N . ARG A 1 86 ? -5.905 23.498 -4.509 1.00 77.44 86 ARG A N 1
ATOM 675 C CA . ARG A 1 86 ? -5.235 24.801 -4.704 1.00 77.44 86 ARG A CA 1
ATOM 676 C C . ARG A 1 86 ? -5.056 25.578 -3.396 1.00 77.44 86 ARG A C 1
ATOM 678 O O . ARG A 1 86 ? -4.059 26.273 -3.254 1.00 77.44 86 ARG A O 1
ATOM 685 N N . ASP A 1 87 ? -5.973 25.396 -2.451 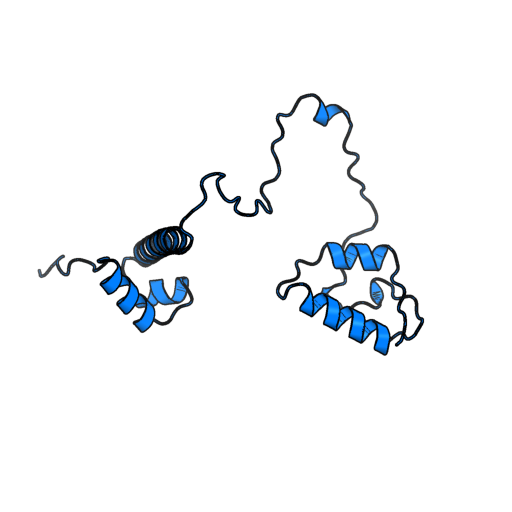1.00 87.38 87 ASP A N 1
ATOM 686 C CA . ASP A 1 87 ? -5.942 26.025 -1.125 1.00 87.38 87 ASP A CA 1
ATOM 687 C C . ASP A 1 87 ? -5.065 25.257 -0.112 1.00 87.38 87 ASP A C 1
ATOM 689 O O . ASP A 1 87 ? -4.941 25.660 1.044 1.00 87.38 87 ASP A O 1
ATOM 693 N N . GLY A 1 88 ? -4.429 24.159 -0.540 1.00 84.81 88 GLY A N 1
ATOM 694 C CA . GLY A 1 88 ? -3.657 23.260 0.315 1.00 84.81 88 GLY A CA 1
ATOM 695 C C . GLY A 1 88 ? -4.520 22.238 1.063 1.00 84.81 88 GLY A C 1
ATOM 696 O O . GLY A 1 88 ? -5.745 22.224 0.963 1.00 84.81 88 GLY A O 1
ATOM 697 N N . LEU A 1 89 ? -3.862 21.330 1.790 1.00 89.69 89 LEU A N 1
ATOM 698 C CA . LEU A 1 89 ? -4.511 20.383 2.701 1.00 89.69 89 LEU A CA 1
ATOM 699 C C . LEU A 1 89 ? -3.596 20.097 3.898 1.00 89.69 89 LEU A C 1
ATOM 701 O O . LEU A 1 89 ? -2.381 19.971 3.726 1.00 89.69 89 LEU A O 1
ATOM 705 N N . ASP A 1 90 ? -4.158 19.966 5.102 1.00 90.50 90 ASP A N 1
ATOM 706 C CA . ASP A 1 90 ? -3.398 19.425 6.231 1.00 90.50 90 ASP A CA 1
ATOM 707 C C . ASP A 1 90 ? -3.269 17.908 6.048 1.00 90.50 90 ASP A C 1
ATOM 709 O O . ASP A 1 90 ? -4.202 17.131 6.275 1.00 90.50 90 ASP A O 1
ATOM 713 N N . LEU A 1 91 ? -2.087 17.480 5.603 1.00 90.00 91 LEU A N 1
ATOM 714 C CA . LEU A 1 91 ? -1.798 16.075 5.336 1.00 90.00 91 LEU A CA 1
ATOM 715 C C . LEU A 1 91 ? -1.960 15.208 6.588 1.00 90.00 91 LEU A C 1
ATOM 717 O O . LEU A 1 91 ? -2.396 14.060 6.494 1.00 90.00 91 LEU A O 1
ATOM 721 N N . LYS A 1 92 ? -1.630 15.740 7.768 1.00 89.44 92 LYS A N 1
ATOM 722 C CA . LYS A 1 92 ? -1.720 14.992 9.023 1.00 89.44 92 LYS A CA 1
ATOM 723 C C . LYS A 1 92 ? -3.174 14.718 9.385 1.00 89.44 92 LYS A C 1
ATOM 725 O O . LYS A 1 92 ? -3.497 13.605 9.811 1.00 89.44 92 LYS A O 1
ATOM 730 N N . GLU A 1 93 ? -4.035 15.714 9.217 1.00 89.69 93 GLU A N 1
ATOM 731 C CA . GLU A 1 93 ? -5.474 15.571 9.425 1.00 89.69 93 GLU A CA 1
ATOM 732 C C . GLU A 1 93 ? -6.077 14.601 8.405 1.00 89.69 93 GLU A C 1
ATOM 734 O O . GLU A 1 93 ? -6.754 13.644 8.785 1.00 89.69 93 GLU A O 1
ATOM 739 N N . HIS A 1 94 ? -5.751 14.775 7.122 1.00 89.94 94 HIS A N 1
ATOM 740 C CA . HIS A 1 94 ? -6.263 13.920 6.055 1.00 89.94 94 HIS A CA 1
ATOM 741 C C . HIS A 1 94 ? -5.898 12.442 6.263 1.00 89.94 94 HIS A C 1
ATOM 743 O O . HIS A 1 94 ? -6.775 11.576 6.237 1.00 89.94 94 HIS A O 1
ATOM 749 N N . LEU A 1 95 ? -4.627 12.145 6.559 1.00 89.69 95 LEU A N 1
ATOM 750 C CA . LEU A 1 95 ? -4.182 10.780 6.856 1.00 89.69 95 LEU A CA 1
ATOM 751 C C . LEU A 1 95 ? -4.834 10.218 8.122 1.00 89.69 95 LEU A C 1
ATOM 753 O O . LEU A 1 95 ? -5.148 9.032 8.166 1.00 89.69 95 LEU A O 1
ATOM 757 N N . SER A 1 96 ? -5.069 11.051 9.139 1.00 89.50 96 SER A N 1
ATOM 758 C CA . SER A 1 96 ? -5.762 10.616 10.358 1.00 89.50 96 SER A CA 1
ATOM 759 C C . SER A 1 96 ? -7.216 10.235 10.075 1.00 89.50 96 SER A C 1
ATOM 761 O O . SER A 1 96 ? -7.696 9.234 10.603 1.00 89.50 96 SER A O 1
ATOM 763 N N . ASN A 1 97 ? -7.904 10.985 9.212 1.00 89.44 97 ASN A N 1
ATOM 764 C CA . ASN A 1 97 ? -9.283 10.693 8.818 1.00 89.44 97 ASN A CA 1
ATOM 765 C C . ASN A 1 97 ? -9.376 9.401 7.998 1.00 89.44 97 ASN A C 1
ATOM 767 O O . ASN A 1 97 ? -10.242 8.564 8.267 1.00 89.44 97 ASN A O 1
ATOM 771 N N . LEU A 1 98 ? -8.450 9.203 7.054 1.00 92.00 98 LEU A N 1
ATOM 772 C CA . LEU A 1 98 ? -8.338 7.946 6.311 1.00 92.00 98 LEU A CA 1
ATOM 773 C C . LEU A 1 98 ? -8.047 6.767 7.245 1.00 92.00 98 LEU A C 1
ATOM 775 O O . LEU A 1 98 ? -8.704 5.732 7.160 1.00 92.00 98 LEU A O 1
ATOM 779 N N . GLU A 1 99 ? -7.110 6.936 8.180 1.00 93.62 99 GLU A N 1
ATOM 780 C CA . GLU A 1 99 ? -6.769 5.915 9.169 1.00 93.62 99 GLU A CA 1
ATOM 781 C C . GLU A 1 99 ? -7.979 5.521 10.027 1.00 93.62 99 GLU A C 1
ATOM 783 O O . GLU A 1 99 ? -8.255 4.333 10.189 1.00 93.62 99 GLU A O 1
ATOM 788 N N . VAL A 1 100 ? -8.745 6.493 10.531 1.00 93.31 100 VAL A N 1
ATOM 789 C CA . VAL A 1 100 ? -9.984 6.234 11.284 1.00 93.31 100 VAL A CA 1
ATOM 790 C C . VAL A 1 100 ? -11.006 5.477 10.434 1.00 93.31 100 VAL A C 1
ATOM 792 O O . VAL A 1 100 ? -11.629 4.537 10.934 1.00 93.31 100 VAL A O 1
ATOM 795 N N . GLY A 1 101 ? -11.156 5.845 9.158 1.00 92.81 101 GLY A N 1
ATOM 796 C CA . GLY A 1 101 ? -12.031 5.148 8.214 1.00 92.81 101 GLY A CA 1
ATOM 797 C C . GLY A 1 101 ? -11.650 3.677 8.044 1.00 92.81 101 GLY A C 1
ATOM 798 O O . GLY A 1 101 ? -12.488 2.795 8.240 1.00 92.81 101 GLY A O 1
ATOM 799 N N . PHE A 1 102 ? -10.371 3.399 7.783 1.00 95.44 102 PHE A N 1
ATOM 800 C CA . PHE A 1 102 ? -9.879 2.027 7.642 1.00 95.44 102 PHE A CA 1
ATOM 801 C C . PHE A 1 102 ? -9.999 1.218 8.933 1.00 95.44 102 PHE A C 1
ATOM 803 O O . PHE A 1 102 ? -10.348 0.040 8.884 1.00 95.44 102 PHE A O 1
ATOM 810 N N . ILE A 1 103 ? -9.753 1.834 10.093 1.00 93.19 103 ILE A N 1
ATOM 811 C CA . ILE A 1 103 ? -9.913 1.165 11.388 1.00 93.19 103 ILE A CA 1
ATOM 812 C C . ILE A 1 103 ? -11.366 0.752 11.621 1.00 93.19 103 ILE A C 1
ATOM 814 O O . ILE A 1 103 ? -11.604 -0.379 12.044 1.00 93.19 103 ILE A O 1
ATOM 818 N N . ARG A 1 104 ? -12.331 1.633 11.330 1.00 92.62 104 ARG A N 1
ATOM 819 C CA . ARG A 1 104 ? -13.762 1.309 11.449 1.00 92.62 104 ARG A CA 1
ATOM 820 C C . ARG A 1 104 ? -14.143 0.159 10.527 1.00 92.62 104 ARG A C 1
ATOM 822 O O . ARG A 1 104 ? -14.650 -0.847 11.005 1.00 92.62 104 ARG A O 1
ATOM 829 N N . GLN A 1 105 ? -13.784 0.249 9.251 1.00 93.75 105 GLN A N 1
ATOM 830 C CA . GLN A 1 105 ? -14.109 -0.796 8.284 1.00 93.75 105 GLN A CA 1
ATOM 831 C C . GLN A 1 105 ? -13.465 -2.146 8.632 1.00 93.75 105 GLN A C 1
ATOM 833 O O . GLN A 1 105 ? -14.097 -3.193 8.528 1.00 93.75 105 GLN A O 1
ATOM 838 N N . ALA A 1 106 ? -12.218 -2.141 9.108 1.00 94.62 106 ALA A N 1
ATOM 839 C CA . ALA A 1 106 ? -11.552 -3.363 9.547 1.00 94.62 106 ALA A CA 1
ATOM 840 C C . ALA A 1 106 ? -12.179 -3.964 10.814 1.00 94.62 106 ALA A C 1
ATOM 842 O O . ALA A 1 106 ? -12.133 -5.182 10.982 1.00 94.62 106 ALA A O 1
ATOM 843 N N . LEU A 1 107 ? -12.727 -3.137 11.710 1.00 91.81 107 LEU A N 1
ATOM 844 C CA . LEU A 1 107 ? -13.471 -3.607 12.877 1.00 91.81 107 LEU A CA 1
ATOM 845 C C . LEU A 1 107 ? -14.818 -4.201 12.477 1.00 91.81 107 LEU A C 1
ATOM 847 O O . LEU A 1 107 ? -15.140 -5.282 12.967 1.00 91.81 107 LEU A O 1
ATOM 851 N N . ASP A 1 108 ? -15.561 -3.535 11.596 1.00 92.44 108 ASP A N 1
ATOM 852 C CA . ASP A 1 108 ? -16.870 -3.994 11.125 1.00 92.44 108 ASP A CA 1
ATOM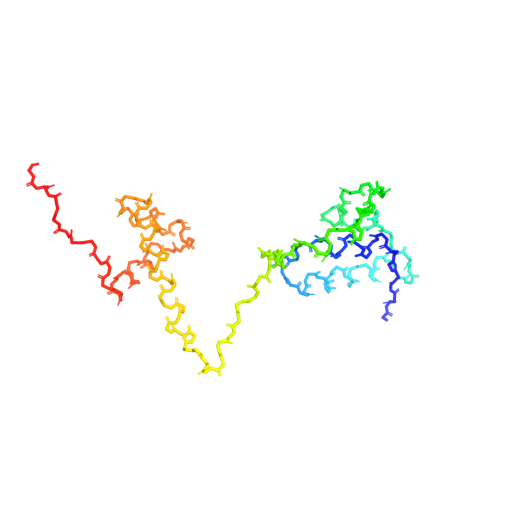 853 C C . ASP A 1 108 ? -16.745 -5.355 10.437 1.00 92.44 108 ASP A C 1
ATOM 855 O O . ASP A 1 108 ? -17.398 -6.319 10.837 1.00 92.44 108 ASP A O 1
ATOM 859 N N . ASP A 1 109 ? -15.797 -5.489 9.510 1.00 92.38 109 ASP A N 1
ATOM 860 C CA . ASP A 1 109 ? -15.564 -6.748 8.801 1.00 92.38 109 ASP A CA 1
ATOM 861 C C . ASP A 1 109 ? -15.001 -7.870 9.696 1.00 92.38 109 ASP A C 1
ATOM 863 O O . ASP A 1 109 ? -15.016 -9.046 9.327 1.00 92.38 109 ASP A O 1
ATOM 867 N N . ALA A 1 110 ? -14.441 -7.518 10.855 1.00 91.81 110 ALA A N 1
ATOM 868 C CA . ALA A 1 110 ? -13.952 -8.462 11.856 1.00 91.81 110 ALA A CA 1
ATOM 869 C C . ALA A 1 110 ? -14.968 -8.701 12.988 1.00 91.81 110 ALA A C 1
ATOM 871 O O . ALA A 1 110 ? -14.588 -9.238 14.032 1.00 91.81 110 ALA A O 1
ATOM 872 N N . ASN A 1 111 ? -16.227 -8.266 12.839 1.00 88.06 111 ASN A N 1
ATOM 873 C CA . ASN A 1 111 ? -17.276 -8.325 13.869 1.00 88.06 111 ASN A CA 1
ATOM 874 C C . ASN A 1 111 ? -16.831 -7.747 15.236 1.00 88.06 111 ASN A C 1
ATOM 876 O O . ASN A 1 111 ? -17.220 -8.213 16.315 1.00 88.06 111 ASN A O 1
ATOM 880 N N . GLY A 1 112 ? -15.964 -6.735 15.209 1.00 84.56 112 GLY A N 1
ATOM 881 C CA . GLY A 1 112 ? -15.391 -6.088 16.387 1.00 84.56 112 GLY A CA 1
ATOM 882 C C . GLY A 1 112 ? -14.253 -6.860 17.067 1.00 84.56 112 GLY A C 1
ATOM 883 O O . GLY A 1 112 ? -13.853 -6.496 18.176 1.00 84.56 112 GLY A O 1
ATOM 884 N N . VAL A 1 113 ? -13.702 -7.909 16.443 1.00 91.94 113 VAL A N 1
ATOM 885 C CA . VAL A 1 113 ? -12.533 -8.636 16.961 1.00 91.94 113 VAL A CA 1
ATOM 886 C C . VAL A 1 113 ? -11.250 -7.865 16.641 1.00 91.94 113 VAL A C 1
ATOM 888 O O . VAL A 1 113 ? -10.680 -7.956 15.552 1.00 91.94 113 VAL A O 1
ATOM 891 N N . VAL A 1 114 ? -10.732 -7.143 17.639 1.00 90.44 114 VAL A N 1
ATOM 892 C CA . VAL A 1 114 ? -9.557 -6.255 17.508 1.00 90.44 114 VAL A CA 1
ATOM 893 C C . VAL A 1 114 ? -8.316 -6.971 16.956 1.00 90.44 114 VAL A C 1
ATOM 895 O O . VAL A 1 114 ? -7.554 -6.389 16.191 1.00 90.44 114 VAL A O 1
ATOM 898 N N . ALA A 1 115 ? -8.087 -8.237 17.318 1.00 91.06 115 ALA A N 1
ATOM 899 C CA . ALA A 1 115 ? -6.928 -8.991 16.828 1.00 91.06 115 ALA A CA 1
ATOM 900 C C . ALA A 1 115 ? -7.000 -9.271 15.315 1.00 91.06 115 ALA A C 1
ATOM 902 O O . ALA A 1 115 ? -5.986 -9.189 14.621 1.00 91.06 115 ALA A O 1
ATOM 903 N N . GLN A 1 116 ? -8.195 -9.566 14.803 1.00 91.50 116 GLN A N 1
ATOM 904 C CA . GLN A 1 116 ? -8.427 -9.843 13.388 1.00 91.50 116 GLN A CA 1
ATOM 905 C C . GLN A 1 116 ? -8.411 -8.552 12.564 1.00 91.50 116 GLN A C 1
ATOM 907 O O . GLN A 1 116 ? -7.767 -8.517 11.515 1.00 91.50 116 GLN A O 1
ATOM 912 N N . ALA A 1 117 ? -9.004 -7.473 13.084 1.00 94.38 117 ALA A N 1
ATOM 913 C CA . ALA A 1 117 ? -8.900 -6.140 12.492 1.00 94.38 117 ALA A CA 1
ATOM 914 C C . ALA A 1 117 ? -7.433 -5.683 12.383 1.00 94.38 117 ALA A C 1
ATOM 916 O O . ALA A 1 117 ? -6.992 -5.249 11.322 1.00 94.38 117 ALA A O 1
ATOM 917 N N . A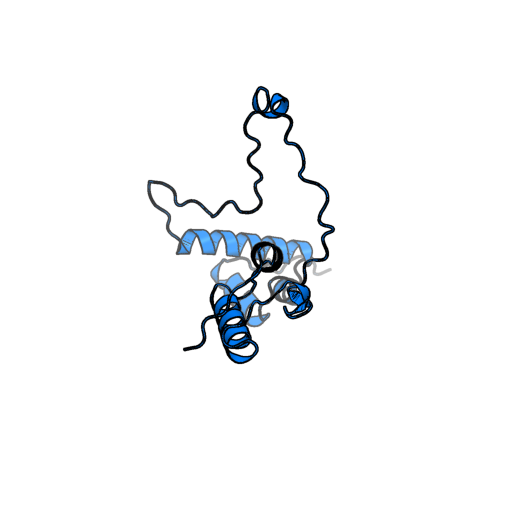LA A 1 118 ? -6.637 -5.869 13.444 1.00 94.50 118 ALA A N 1
ATOM 918 C CA . ALA A 1 118 ? -5.211 -5.529 13.442 1.00 94.50 118 ALA A CA 1
ATOM 919 C C . ALA A 1 118 ? -4.424 -6.327 12.394 1.00 94.50 118 ALA A C 1
ATOM 921 O O . ALA A 1 118 ? -3.621 -5.752 11.660 1.00 94.50 118 ALA A O 1
ATOM 922 N N . LYS A 1 119 ? -4.698 -7.635 12.276 1.00 93.56 119 LYS A N 1
ATOM 923 C CA . LYS A 1 119 ? -4.091 -8.494 11.250 1.00 93.56 119 LYS A CA 1
ATOM 924 C C . LYS A 1 119 ? -4.422 -8.003 9.840 1.00 93.56 119 LYS A C 1
ATOM 926 O O . LYS A 1 119 ? -3.540 -7.982 8.990 1.00 93.56 119 LYS A O 1
ATOM 931 N N . ARG A 1 120 ? -5.668 -7.587 9.603 1.00 93.38 120 ARG A N 1
ATOM 932 C CA . ARG A 1 120 ? -6.120 -7.087 8.299 1.00 93.38 120 ARG A CA 1
ATOM 933 C C . ARG A 1 120 ? -5.508 -5.735 7.931 1.00 93.38 120 ARG A C 1
ATOM 935 O O . ARG A 1 120 ? -5.187 -5.516 6.772 1.00 93.38 120 ARG A O 1
ATOM 942 N N . LEU A 1 121 ? -5.293 -4.873 8.920 1.00 94.06 121 LEU A N 1
ATOM 943 C CA . LEU A 1 121 ? -4.587 -3.599 8.761 1.00 94.06 121 LEU A CA 1
ATOM 944 C C . LEU A 1 121 ? -3.054 -3.753 8.739 1.00 94.06 121 LEU A C 1
ATOM 946 O O . LEU A 1 121 ? -2.344 -2.757 8.653 1.00 94.06 121 LEU A O 1
ATOM 950 N N . GLY A 1 122 ? -2.526 -4.977 8.859 1.00 94.62 122 GLY A N 1
ATOM 951 C CA . GLY A 1 122 ? -1.085 -5.239 8.832 1.00 94.62 122 GLY A CA 1
ATOM 952 C C . GLY A 1 122 ? -0.315 -4.675 10.031 1.00 94.62 122 GLY A C 1
ATOM 953 O O . GLY A 1 122 ? 0.895 -4.480 9.946 1.00 94.62 122 GLY A O 1
ATOM 954 N N . MET A 1 123 ? -0.985 -4.408 11.157 1.00 93.00 123 MET A N 1
ATOM 955 C CA . MET A 1 123 ? -0.373 -3.794 12.338 1.00 93.00 123 MET A CA 1
ATOM 956 C C . MET A 1 123 ? -0.487 -4.675 13.585 1.00 93.00 123 MET A C 1
ATOM 958 O O . MET A 1 123 ? -1.337 -5.559 13.692 1.00 93.00 123 MET A O 1
ATOM 962 N N . ARG A 1 124 ? 0.375 -4.433 14.581 1.00 93.81 124 ARG A N 1
ATOM 963 C CA . ARG A 1 124 ? 0.297 -5.147 15.865 1.00 93.81 124 ARG A CA 1
ATOM 964 C C . ARG A 1 124 ? -0.995 -4.774 16.595 1.00 93.81 124 ARG A C 1
ATOM 966 O O . ARG A 1 124 ? -1.377 -3.605 16.634 1.00 93.81 124 ARG A O 1
ATOM 973 N N . ARG A 1 125 ? -1.622 -5.753 17.262 1.00 91.56 125 ARG A N 1
ATOM 974 C CA . ARG A 1 125 ? -2.834 -5.543 18.081 1.00 91.56 125 ARG A CA 1
ATOM 975 C C . ARG A 1 125 ? -2.665 -4.395 19.080 1.00 91.56 125 ARG A C 1
ATOM 977 O O . ARG A 1 125 ? -3.571 -3.585 19.222 1.00 91.56 125 ARG A O 1
ATOM 984 N N . THR A 1 126 ? -1.523 -4.321 19.763 1.00 93.12 126 THR A N 1
ATOM 985 C CA . THR A 1 126 ? -1.230 -3.271 20.754 1.00 93.12 126 THR A CA 1
ATOM 986 C C . THR A 1 126 ? -1.279 -1.875 20.137 1.00 93.12 126 THR A C 1
ATOM 988 O O . THR A 1 126 ? -1.919 -0.988 20.689 1.00 93.12 126 THR A O 1
ATOM 991 N N . THR A 1 127 ? -0.711 -1.708 18.943 1.00 93.25 127 THR A N 1
ATOM 992 C CA . THR A 1 127 ? -0.732 -0.444 18.200 1.00 93.25 127 THR A CA 1
ATOM 993 C C . THR A 1 127 ? -2.152 -0.069 17.766 1.00 93.25 127 THR A C 1
ATOM 995 O O . THR A 1 127 ? -2.525 1.101 17.830 1.00 93.25 127 THR A O 1
ATOM 998 N N . LEU A 1 128 ? -2.980 -1.045 17.370 1.00 91.75 128 LEU A N 1
ATOM 999 C CA . LEU A 1 128 ? -4.382 -0.772 17.039 1.00 91.75 128 LEU A CA 1
ATOM 1000 C C . LEU A 1 128 ? -5.156 -0.310 18.282 1.00 91.75 128 LEU A C 1
ATOM 1002 O O . LEU A 1 128 ? -5.907 0.655 18.209 1.00 91.75 128 LEU A O 1
ATOM 1006 N N . VAL A 1 129 ? -4.933 -0.939 19.440 1.00 91.06 129 VAL A N 1
ATOM 1007 C CA . VAL A 1 129 ? -5.577 -0.554 20.710 1.00 91.06 129 VAL A CA 1
ATOM 1008 C C . VAL A 1 129 ? -5.230 0.882 21.117 1.00 91.06 129 VAL A C 1
ATOM 1010 O O . VAL A 1 129 ? -6.112 1.622 21.556 1.00 91.06 129 VAL A O 1
ATOM 1013 N N . GLU A 1 130 ? -3.978 1.304 20.949 1.00 92.19 130 GLU A N 1
ATOM 1014 C CA . GLU A 1 130 ? -3.562 2.691 21.202 1.00 92.19 130 GLU A CA 1
ATOM 1015 C C . GLU A 1 130 ? -4.279 3.680 20.278 1.00 92.19 130 GLU A C 1
ATOM 1017 O O . GLU A 1 130 ? -4.787 4.703 20.744 1.00 92.19 130 GLU A O 1
ATOM 1022 N N . LYS A 1 131 ? -4.395 3.353 18.984 1.00 91.00 131 LYS A N 1
ATOM 1023 C CA . LYS A 1 131 ? -5.148 4.176 18.028 1.00 91.00 131 LYS A CA 1
ATOM 1024 C C . LYS A 1 131 ? -6.633 4.244 18.386 1.00 91.00 131 LYS A C 1
ATOM 1026 O O . LYS A 1 131 ? -7.192 5.333 18.405 1.00 91.00 131 LYS A O 1
ATOM 1031 N N . LEU A 1 132 ? -7.260 3.129 18.763 1.00 89.88 132 LEU A N 1
ATOM 1032 C CA . LEU A 1 132 ? -8.668 3.116 19.186 1.00 89.88 132 LEU A CA 1
ATOM 1033 C C . LEU A 1 132 ? -8.920 4.026 20.393 1.00 89.88 132 LEU A C 1
ATOM 1035 O O . LEU A 1 132 ? -9.916 4.743 20.415 1.00 89.88 132 LEU A O 1
ATOM 1039 N N . ARG A 1 133 ? -8.000 4.044 21.368 1.00 88.69 133 ARG A N 1
ATOM 1040 C CA . ARG A 1 133 ? -8.055 4.966 22.516 1.00 88.69 133 ARG A CA 1
ATOM 1041 C C . ARG A 1 133 ? -7.914 6.419 22.081 1.00 88.69 133 ARG A C 1
ATOM 1043 O O . ARG A 1 133 ? -8.704 7.258 22.496 1.00 88.69 133 ARG A O 1
ATOM 1050 N N . LYS A 1 134 ? -6.929 6.700 21.228 1.00 87.94 134 LYS A N 1
ATOM 1051 C CA . LYS A 1 134 ? -6.651 8.048 20.720 1.00 87.94 134 LYS A CA 1
ATOM 1052 C C . LYS A 1 134 ? -7.831 8.635 19.938 1.00 87.94 134 LYS A C 1
ATOM 1054 O O . LYS A 1 134 ? -8.092 9.825 20.057 1.00 87.94 134 LYS A O 1
ATOM 1059 N N . TYR A 1 135 ? -8.528 7.812 19.157 1.00 85.50 135 TYR A N 1
ATOM 1060 C CA . TYR A 1 135 ? -9.644 8.236 18.305 1.00 85.50 135 TYR A CA 1
ATOM 1061 C C . TYR A 1 135 ? -11.030 8.008 18.935 1.00 85.50 135 TYR A C 1
ATOM 1063 O O . TYR A 1 135 ? -12.039 8.224 18.270 1.00 85.50 135 TYR A O 1
ATOM 1071 N N . GLY A 1 136 ? -11.102 7.561 20.196 1.00 82.00 136 GLY A N 1
ATOM 1072 C CA . GLY A 1 136 ? -12.372 7.326 20.895 1.00 82.00 136 GLY A CA 1
ATOM 1073 C C . GLY A 1 136 ? -13.235 6.214 20.285 1.00 82.00 136 GLY A C 1
ATOM 1074 O O . GLY A 1 136 ? -14.442 6.190 20.488 1.00 82.00 136 GLY A O 1
ATOM 1075 N N . LEU A 1 137 ? -12.635 5.284 19.538 1.00 76.06 137 LEU A N 1
ATOM 1076 C CA . LEU A 1 137 ? -13.320 4.180 18.849 1.00 76.06 137 LEU A CA 1
ATOM 1077 C C . LEU A 1 137 ? -13.466 2.938 19.744 1.00 76.06 137 LEU A C 1
ATOM 1079 O O . LEU A 1 137 ? -13.455 1.805 19.261 1.00 76.06 137 LEU A O 1
ATOM 1083 N N . GLN A 1 138 ? -13.537 3.122 21.062 1.00 67.06 138 GLN A N 1
ATOM 1084 C CA . GLN A 1 138 ? -13.788 2.005 21.962 1.00 67.06 138 GLN A CA 1
ATOM 1085 C C . GLN A 1 138 ? -15.216 1.521 21.758 1.00 67.06 138 GLN A C 1
ATOM 1087 O O . GLN A 1 138 ? -16.170 2.280 21.915 1.00 67.06 138 GLN A O 1
ATOM 1092 N N . ARG A 1 139 ? -15.345 0.237 21.412 1.00 61.12 139 ARG A N 1
ATOM 1093 C CA . ARG A 1 139 ? -16.605 -0.487 21.531 1.00 61.12 139 ARG A CA 1
ATOM 1094 C C . ARG A 1 139 ? -17.096 -0.259 22.955 1.00 61.12 139 ARG A C 1
ATOM 1096 O O . ARG A 1 139 ? -16.380 -0.584 23.898 1.00 61.12 139 ARG A O 1
ATOM 1103 N N . SER A 1 140 ? -18.274 0.332 23.095 1.00 44.75 140 SER A N 1
ATOM 1104 C CA . SER A 1 140 ? -19.003 0.353 24.351 1.00 44.75 140 SER A CA 1
ATOM 1105 C C . SER A 1 140 ? -19.111 -1.100 24.813 1.00 44.75 140 SER A C 1
ATOM 1107 O O . SER A 1 140 ? -19.782 -1.909 24.169 1.00 44.75 140 SER A O 1
ATOM 1109 N N . ASP A 1 141 ? -18.395 -1.453 25.877 1.00 47.16 141 ASP A N 1
ATOM 1110 C CA . ASP A 1 141 ? -18.671 -2.652 26.658 1.00 47.16 141 ASP A CA 1
ATOM 1111 C C . ASP A 1 141 ? -20.109 -2.522 27.174 1.00 47.16 141 ASP A C 1
ATOM 1113 O O . ASP A 1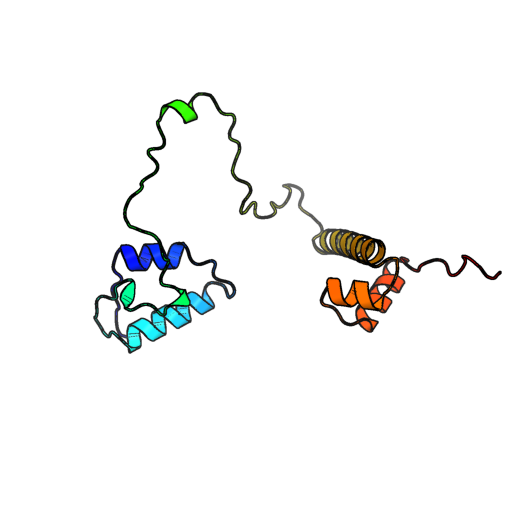 141 ? -20.343 -1.843 28.167 1.00 47.16 141 ASP A O 1
ATOM 1117 N N . ASN A 1 142 ? -21.083 -3.050 26.424 1.00 45.19 142 ASN A N 1
ATOM 1118 C CA . ASN A 1 142 ? -22.390 -3.500 26.912 1.00 45.19 142 ASN A CA 1
ATOM 1119 C C . ASN A 1 142 ? -23.274 -3.993 25.758 1.00 45.19 142 ASN A C 1
ATOM 1121 O O . ASN A 1 142 ? -24.048 -3.244 25.168 1.00 45.19 142 ASN A O 1
ATOM 1125 N N . ALA A 1 143 ? -23.197 -5.294 25.491 1.00 38.19 143 ALA A N 1
ATOM 1126 C CA . ALA A 1 143 ? -24.339 -6.069 25.023 1.00 38.19 143 A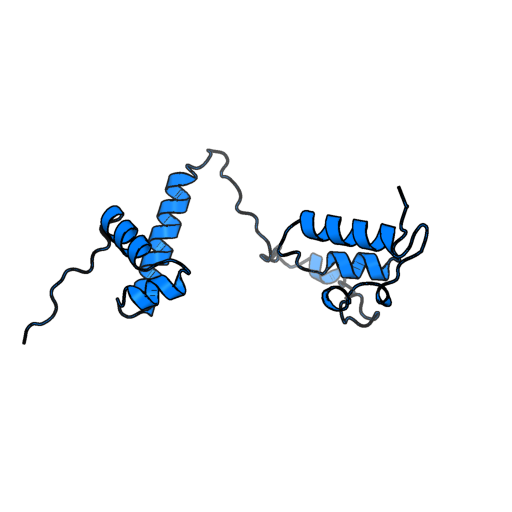LA A CA 1
ATOM 1127 C C . ALA A 1 143 ? -24.215 -7.489 25.601 1.00 38.19 143 ALA A C 1
ATOM 1129 O O . ALA A 1 143 ? -23.566 -8.344 25.007 1.00 38.19 143 ALA A O 1
ATOM 1130 N N . SER A 1 144 ? -24.833 -7.657 26.779 1.00 37.91 144 SER A N 1
ATOM 1131 C CA . SER A 1 144 ? -25.355 -8.900 27.377 1.00 37.91 144 SER A CA 1
ATOM 1132 C C . SER A 1 144 ? -24.347 -9.981 27.820 1.00 37.91 144 SER A C 1
ATOM 1134 O O . SER A 1 144 ? -23.661 -10.576 27.007 1.00 37.91 144 SER A O 1
ATOM 1136 N N . GLY A 1 145 ? -24.237 -10.369 29.092 1.00 44.69 145 GLY A N 1
ATOM 1137 C CA . GLY A 1 145 ? -24.994 -9.924 30.258 1.00 44.69 145 GLY A CA 1
ATOM 1138 C C . GLY A 1 145 ? -26.453 -10.384 30.286 1.00 44.69 145 GLY A C 1
ATOM 1139 O O . GLY A 1 145 ? -27.282 -9.601 30.730 1.00 44.69 145 GLY A O 1
ATOM 1140 N N . VAL A 1 146 ? -26.753 -11.585 29.776 1.00 37.28 146 VAL A N 1
ATOM 1141 C CA . VAL A 1 146 ? -27.827 -12.486 30.247 1.00 37.28 146 VAL A CA 1
ATOM 1142 C C . VAL A 1 146 ? -27.326 -13.913 30.079 1.00 37.28 146 VAL A C 1
ATOM 1144 O O . VAL A 1 146 ? -26.811 -14.203 28.977 1.00 37.28 146 VAL A O 1
#

pLDDT: mean 74.83, std 18.98, range [35.94, 95.44]

Secondary structure (DSSP, 8-state):
----EE-HHHHHHHHHS--TTTHHHHHHHHHHHHHHSTTPEEPGGGS-GGG-----S-------GGGGTT------TT----PPPTT---HHHHHHHHHHHHHHHHHHTTTT-HHHHHHHTTS-HHHHHHHHHHTT----S-S---

Sequence (146 aa):
RGSVRLTQPAILALCQYNWPGNVRELANLVERLAILYPFGVVDVNDLPEKFQSDVPIGETPRFSEELLANSQPMQYALDAEPRLPRDGLDLKEHLSNLEVGFIRQALDDANGVVAQAAKRLGMRRTTLVEKLRKYGLQRSDNASGV

Foldseek 3Di:
DFDEAEDPQLVVLQVPDPDPPPVVVVVVQRVVRCVVARNYYAYLVNHPPSSNDPDDPDDDPPPPPVVVPPDDPPPPPPDPDDDADPVGDDPVVVVLVVVVVLLVVLCVVVVNPLCSSCVVVVHHSVVSVVSCVVVVVDDPPDDDDD

Radius of gyration: 24.86 Å; chains: 1; bounding box: 60×40×65 Å